Protein AF-A0A1Y1V1P1-F1 (afdb_monomer_lite)

pLDDT: mean 81.94, std 6.81, range [59.12, 91.25]

Secondary structure (DSSP, 8-state):
-HHHHHHHHHHHHHHHHHHHHHHPPPSTTHHHHHHHHHHHHHHHHHHHHHHHHHHHS-SSPPP--------

Organism: NCBI:txid1754191

Radius of gyration: 20.2 Å; chains: 1; bounding box: 55×37×42 Å

Sequence (71 aa):
MGVRVLLIVLAVIFVLSVLALLFTPKGPNQAVIRTSIVLTLACCYLMWAITYMCQMNPLISPERVERIKNN

Foldseek 3Di:
DLVVVLVVLVVVLVVVLVVQLVPQDDDPCSVVSSVVSNVVSVVVSVVVSVVSVCPPDPPDDDDDPDPPPDD

InterPro domains:
  IPR008389 ATPase, V0 complex, subunit e1/e2 [PF05493] (7-64)
  IPR008389 ATPase, V0 complex, subunit e1/e2 [PTHR12263] (4-66)

Structure (mmCIF, N/CA/C/O backbone):
data_AF-A0A1Y1V1P1-F1
#
_entry.id   AF-A0A1Y1V1P1-F1
#
loop_
_atom_site.group_PDB
_atom_site.id
_atom_site.type_symbol
_atom_site.label_atom_id
_atom_site.label_alt_id
_atom_site.label_comp_id
_atom_site.label_asym_id
_atom_site.label_entity_id
_atom_site.label_seq_id
_atom_site.pdbx_PDB_ins_code
_atom_site.Cartn_x
_atom_site.Cartn_y
_atom_site.Cartn_z
_atom_site.occupancy
_atom_site.B_iso_or_equiv
_atom_site.auth_seq_id
_atom_site.auth_comp_id
_atom_site.auth_asym_id
_atom_site.auth_atom_id
_atom_site.pdbx_PDB_model_num
ATOM 1 N N . MET A 1 1 ? 4.287 -1.669 -18.498 1.00 59.47 1 MET A N 1
ATOM 2 C CA . MET A 1 1 ? 3.527 -2.398 -17.453 1.00 59.47 1 MET A CA 1
ATOM 3 C C . MET A 1 1 ? 3.791 -1.862 -16.039 1.00 59.47 1 MET A C 1
ATOM 5 O O . MET A 1 1 ? 2.887 -1.956 -15.223 1.00 59.47 1 MET A O 1
ATOM 9 N N . GLY A 1 2 ? 4.944 -1.230 -15.762 1.00 73.75 2 GLY A N 1
ATOM 10 C CA . GLY A 1 2 ? 5.329 -0.815 -14.402 1.00 73.75 2 GLY A CA 1
ATOM 11 C C . GLY A 1 2 ? 4.444 0.227 -13.707 1.00 73.75 2 GLY A C 1
ATOM 12 O O . GLY A 1 2 ? 4.019 0.009 -12.577 1.00 73.75 2 GLY A O 1
ATOM 13 N N . VAL A 1 3 ? 4.064 1.315 -14.387 1.00 78.75 3 VAL A N 1
ATOM 14 C CA . VAL A 1 3 ? 3.224 2.370 -13.770 1.00 78.75 3 VAL A CA 1
ATOM 15 C C . VAL A 1 3 ? 1.829 1.867 -13.380 1.00 78.75 3 VAL A C 1
ATOM 17 O O . VAL A 1 3 ? 1.273 2.293 -12.374 1.00 78.75 3 VAL A O 1
ATOM 20 N N . ARG A 1 4 ? 1.267 0.910 -14.130 1.00 81.12 4 ARG A N 1
ATOM 21 C CA . ARG A 1 4 ? -0.042 0.323 -13.798 1.00 81.12 4 ARG A CA 1
ATOM 22 C C . ARG A 1 4 ? -0.002 -0.422 -12.461 1.00 81.12 4 ARG A C 1
ATOM 24 O O . ARG A 1 4 ? -0.948 -0.321 -11.692 1.00 81.12 4 ARG A O 1
ATOM 31 N N . VAL A 1 5 ? 1.098 -1.121 -12.173 1.00 84.81 5 VAL A N 1
ATOM 32 C CA . VAL A 1 5 ? 1.286 -1.842 -10.904 1.00 84.81 5 VAL A CA 1
ATOM 33 C C . VAL A 1 5 ? 1.401 -0.856 -9.740 1.00 84.81 5 VAL A C 1
ATOM 35 O O . VAL A 1 5 ? 0.754 -1.058 -8.718 1.00 84.81 5 VAL A O 1
ATOM 38 N N . LEU A 1 6 ? 2.130 0.252 -9.921 1.00 84.31 6 LEU A N 1
ATOM 39 C CA . LEU A 1 6 ? 2.216 1.329 -8.925 1.00 84.31 6 LEU A CA 1
ATOM 40 C C . LEU A 1 6 ? 0.830 1.884 -8.559 1.00 84.31 6 L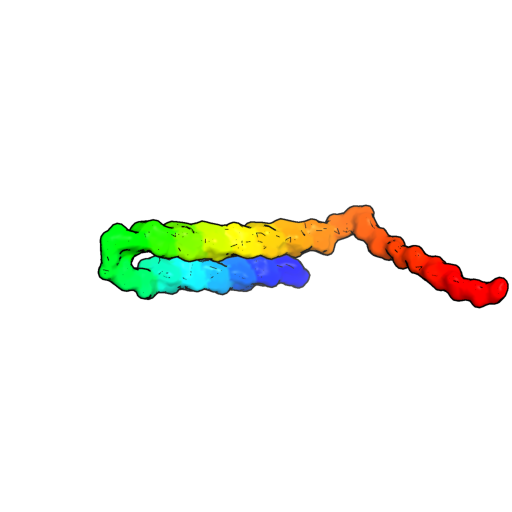EU A C 1
ATOM 42 O O . LEU A 1 6 ? 0.503 1.993 -7.381 1.00 84.31 6 LEU A O 1
ATOM 46 N N . LEU A 1 7 ? -0.010 2.170 -9.558 1.00 85.25 7 LEU A N 1
ATOM 47 C CA . LEU A 1 7 ? -1.358 2.700 -9.328 1.00 85.25 7 LEU A CA 1
ATOM 48 C C . LEU A 1 7 ? -2.283 1.694 -8.626 1.00 85.25 7 LEU A C 1
ATOM 50 O O . LEU A 1 7 ? -3.049 2.088 -7.750 1.00 85.25 7 LEU A O 1
ATOM 54 N N . ILE A 1 8 ? -2.198 0.404 -8.970 1.00 89.56 8 ILE A N 1
ATOM 55 C CA . ILE A 1 8 ? -3.004 -0.645 -8.326 1.00 89.56 8 ILE A CA 1
ATOM 56 C C . ILE A 1 8 ? -2.611 -0.796 -6.852 1.00 89.56 8 ILE A C 1
ATOM 58 O O . ILE A 1 8 ? -3.483 -0.805 -5.986 1.00 89.56 8 ILE A O 1
ATOM 62 N N . VAL A 1 9 ? -1.312 -0.873 -6.547 1.00 87.19 9 VAL A N 1
ATOM 63 C CA . VAL A 1 9 ? -0.843 -1.025 -5.160 1.00 87.19 9 VAL A CA 1
ATOM 64 C C . VAL A 1 9 ? -1.161 0.219 -4.329 1.00 87.19 9 VAL A C 1
ATOM 66 O O . VAL A 1 9 ? -1.610 0.085 -3.190 1.00 87.19 9 VAL A O 1
ATOM 69 N N . LEU A 1 10 ? -1.030 1.420 -4.903 1.00 88.12 10 LEU A N 1
ATOM 70 C CA . LEU A 1 10 ? -1.442 2.661 -4.243 1.00 88.12 10 LEU A CA 1
ATOM 71 C C . LEU A 1 10 ? -2.936 2.651 -3.909 1.00 88.12 10 LEU A C 1
ATOM 73 O O . LEU A 1 10 ? -3.311 2.986 -2.788 1.00 88.12 10 LEU A O 1
ATOM 77 N N . ALA A 1 11 ? -3.787 2.233 -4.850 1.00 89.69 11 ALA A N 1
ATOM 78 C CA . ALA A 1 11 ? -5.227 2.153 -4.631 1.00 89.69 11 ALA A CA 1
ATOM 79 C C . ALA A 1 11 ? -5.584 1.164 -3.509 1.00 89.69 11 ALA A C 1
ATOM 81 O O . ALA A 1 11 ? -6.397 1.486 -2.644 1.00 89.69 11 ALA A O 1
ATOM 82 N N . VAL A 1 12 ? -4.939 -0.007 -3.471 1.00 90.94 12 VAL A N 1
ATOM 83 C CA . VAL A 1 12 ? -5.150 -1.009 -2.412 1.00 90.94 12 VAL A CA 1
ATOM 84 C C . VAL A 1 12 ? -4.761 -0.453 -1.042 1.00 90.94 12 VAL A C 1
ATOM 86 O O . VAL A 1 12 ? -5.532 -0.563 -0.089 1.00 90.94 12 VAL A O 1
ATOM 89 N N . ILE A 1 13 ? -3.595 0.187 -0.932 1.00 88.56 13 ILE A N 1
ATOM 90 C CA . ILE A 1 13 ? -3.120 0.743 0.342 1.00 88.56 13 ILE A CA 1
ATOM 91 C C . ILE A 1 13 ? -3.970 1.932 0.786 1.00 88.56 13 ILE A C 1
ATOM 93 O O . ILE A 1 13 ? -4.258 2.071 1.976 1.00 88.56 13 ILE A O 1
ATOM 97 N N . PHE A 1 14 ? -4.427 2.761 -0.151 1.00 88.00 14 PHE A N 1
ATOM 98 C CA . PHE A 1 14 ? -5.347 3.853 0.143 1.00 88.00 14 PHE A CA 1
ATOM 99 C C . PHE A 1 14 ? -6.675 3.333 0.709 1.00 88.00 14 PHE A C 1
ATOM 101 O O . PHE A 1 14 ? -7.117 3.798 1.759 1.00 88.00 14 PHE A O 1
ATOM 108 N N . VAL A 1 15 ? -7.268 2.310 0.084 1.00 91.25 15 VAL A N 1
ATOM 109 C CA . VAL A 1 15 ? -8.495 1.670 0.586 1.00 91.25 15 VAL A CA 1
ATOM 110 C C . VAL A 1 15 ? -8.272 1.072 1.976 1.00 91.25 15 VAL A C 1
ATOM 112 O O . VAL A 1 15 ? -9.068 1.323 2.878 1.00 91.25 15 VAL A O 1
ATOM 115 N N . LEU A 1 16 ? -7.167 0.353 2.195 1.00 87.25 16 LEU A N 1
ATOM 116 C CA . LEU A 1 16 ? -6.823 -0.200 3.511 1.00 87.25 16 LEU A CA 1
ATOM 117 C C . LEU A 1 16 ? -6.650 0.887 4.579 1.00 87.25 16 LEU A C 1
ATOM 119 O O . LEU A 1 16 ? -7.080 0.706 5.716 1.00 87.25 16 LEU A O 1
ATOM 123 N N . SER A 1 17 ? -6.076 2.031 4.211 1.00 85.31 17 SER A N 1
ATOM 124 C CA . SER A 1 17 ? -5.880 3.164 5.121 1.00 85.31 17 SER A CA 1
ATOM 125 C C . SER A 1 17 ? -7.215 3.802 5.516 1.00 85.31 17 SER A C 1
ATOM 127 O O . SER A 1 17 ? -7.443 4.091 6.689 1.00 85.31 17 SER A O 1
ATOM 129 N N . VAL A 1 18 ? -8.137 3.962 4.562 1.00 86.69 18 VAL A N 1
ATOM 130 C CA . VAL A 1 18 ? -9.498 4.458 4.827 1.00 86.69 18 VAL A CA 1
ATOM 131 C C . VAL A 1 18 ? -10.278 3.476 5.705 1.00 86.69 18 VAL A C 1
ATOM 133 O O . VAL A 1 18 ? -10.924 3.891 6.669 1.00 86.69 18 VAL A O 1
ATOM 136 N N . LEU A 1 19 ? -10.175 2.172 5.433 1.00 86.69 19 LEU A N 1
ATOM 137 C CA . LEU A 1 19 ? -10.794 1.138 6.264 1.00 86.69 19 LEU A CA 1
ATOM 138 C C . LEU A 1 19 ? -10.238 1.165 7.692 1.00 86.69 19 LEU A C 1
ATOM 140 O O . LEU A 1 19 ? -11.018 1.132 8.640 1.00 86.69 19 LEU A O 1
ATOM 144 N N . ALA A 1 20 ? -8.923 1.311 7.870 1.00 83.12 20 ALA A N 1
ATOM 145 C CA . ALA A 1 20 ? -8.317 1.421 9.195 1.00 83.12 20 ALA A CA 1
ATOM 146 C C . ALA A 1 20 ? -8.877 2.614 9.993 1.00 83.12 20 ALA A C 1
ATOM 148 O O . ALA A 1 20 ? -9.182 2.474 11.179 1.00 83.12 20 ALA A O 1
ATOM 149 N N . LEU A 1 21 ? -9.099 3.767 9.352 1.00 80.38 21 LEU A N 1
ATOM 150 C CA . LEU A 1 21 ? -9.678 4.946 10.008 1.00 80.38 21 LEU A CA 1
ATOM 151 C C . LEU A 1 21 ? -11.128 4.724 10.466 1.00 80.38 21 LEU A C 1
ATOM 153 O O . LEU A 1 21 ? -11.496 5.157 11.565 1.00 80.38 21 LEU A O 1
ATOM 157 N N . LEU A 1 22 ? -11.930 4.035 9.648 1.00 81.44 22 LEU A N 1
ATOM 158 C CA . LEU A 1 22 ? -13.341 3.752 9.922 1.00 81.44 22 LEU A CA 1
ATOM 159 C C . LEU A 1 22 ? -13.529 2.645 10.967 1.00 81.44 22 LEU A C 1
ATOM 161 O O . LEU A 1 22 ? -14.365 2.785 11.857 1.00 81.44 22 LEU A O 1
ATOM 165 N N . PHE A 1 23 ? -12.730 1.579 10.898 1.00 79.44 23 PHE A N 1
ATOM 166 C CA . PHE A 1 23 ? -12.842 0.415 11.782 1.00 79.44 23 PHE A CA 1
ATOM 167 C C . PHE A 1 23 ? -12.111 0.569 13.127 1.00 79.44 23 PHE A C 1
ATOM 169 O O . PHE A 1 23 ? -12.200 -0.326 13.966 1.00 79.44 23 PHE A O 1
ATOM 176 N N . THR A 1 24 ? -11.417 1.686 13.390 1.00 77.31 24 THR A N 1
ATOM 177 C CA . THR A 1 24 ? -10.765 1.881 14.698 1.00 77.31 24 THR A CA 1
ATOM 178 C C . THR A 1 24 ? -11.813 2.106 15.806 1.00 77.31 24 THR A C 1
ATOM 180 O O . THR A 1 24 ? -12.530 3.116 15.755 1.00 77.31 24 THR A O 1
ATOM 183 N N . PRO A 1 25 ? -11.875 1.254 16.852 1.00 74.25 25 PRO A N 1
ATOM 184 C CA . PRO A 1 25 ? -12.820 1.400 17.958 1.00 74.25 25 PRO A CA 1
ATOM 185 C C . PRO A 1 25 ? -12.595 2.705 18.735 1.00 74.25 25 PRO A C 1
ATOM 187 O O . PRO A 1 25 ? -11.473 3.204 18.851 1.00 74.25 25 PRO A O 1
ATOM 190 N N . LYS A 1 26 ? -13.683 3.286 19.253 1.00 69.88 26 LYS A N 1
ATOM 191 C CA . LYS A 1 26 ? -13.641 4.528 20.040 1.00 69.88 26 LYS A CA 1
ATOM 192 C C . LYS A 1 26 ? -12.962 4.255 21.383 1.00 69.88 26 LYS A C 1
ATOM 194 O O . LYS A 1 26 ? -13.429 3.418 22.147 1.00 69.88 26 LYS A O 1
ATOM 199 N N . GLY A 1 27 ? -11.871 4.964 21.658 1.00 78.56 27 GLY A N 1
ATOM 200 C CA . GLY A 1 27 ? -11.095 4.830 22.889 1.00 78.56 27 GLY A CA 1
ATOM 201 C C . GLY A 1 27 ? -10.138 6.010 23.095 1.00 78.56 27 GLY A C 1
ATOM 202 O O . GLY A 1 27 ? -9.906 6.772 22.156 1.00 78.56 27 GLY A O 1
ATOM 203 N N . PRO A 1 28 ? -9.553 6.166 24.294 1.00 80.81 28 PRO A N 1
ATOM 204 C CA . PRO A 1 28 ? -8.660 7.287 24.619 1.00 80.81 28 PRO A CA 1
ATOM 205 C C . PRO A 1 28 ? -7.421 7.350 23.711 1.00 80.81 28 PRO A C 1
ATOM 207 O O . PRO A 1 28 ? -6.937 8.430 23.389 1.00 80.81 28 PRO A O 1
ATOM 210 N N . ASN A 1 29 ? -6.968 6.197 23.208 1.00 81.50 29 ASN A N 1
ATOM 211 C CA . ASN A 1 29 ? -5.796 6.082 22.335 1.00 81.50 29 ASN A CA 1
ATOM 212 C C . ASN A 1 29 ? -6.156 6.026 20.836 1.00 81.50 29 ASN A C 1
ATOM 214 O O . ASN A 1 29 ? -5.311 5.692 20.006 1.00 81.50 29 ASN A O 1
ATOM 218 N N . GLN A 1 30 ? -7.404 6.333 20.462 1.00 77.50 30 GLN A N 1
ATOM 219 C CA . GLN A 1 30 ? -7.902 6.168 19.091 1.00 77.50 30 GLN A CA 1
ATOM 220 C C . GLN A 1 30 ? -7.117 7.002 18.070 1.00 77.50 30 GLN A C 1
ATOM 222 O O . GLN A 1 30 ? -6.850 6.524 16.970 1.00 77.50 30 GLN A O 1
ATOM 227 N N . ALA A 1 31 ? -6.725 8.228 18.426 1.00 81.81 31 ALA A N 1
ATOM 228 C CA . ALA A 1 31 ? -5.936 9.082 17.541 1.00 81.81 31 ALA A CA 1
ATOM 229 C C . ALA A 1 31 ? -4.561 8.468 17.236 1.00 81.81 31 ALA A C 1
ATOM 231 O O . ALA A 1 31 ? -4.166 8.418 16.076 1.00 81.81 31 ALA A O 1
ATOM 232 N N . VAL A 1 32 ? -3.882 7.937 18.258 1.00 86.06 32 VAL A N 1
ATOM 233 C CA . VAL A 1 32 ? -2.551 7.323 18.129 1.00 86.06 32 VAL A CA 1
ATOM 234 C C . VAL A 1 32 ? -2.607 6.051 17.285 1.00 86.06 32 VAL A C 1
ATOM 236 O O . VAL A 1 32 ? -1.750 5.844 16.434 1.00 86.06 32 VAL A O 1
ATOM 239 N N . ILE A 1 33 ? -3.630 5.214 17.48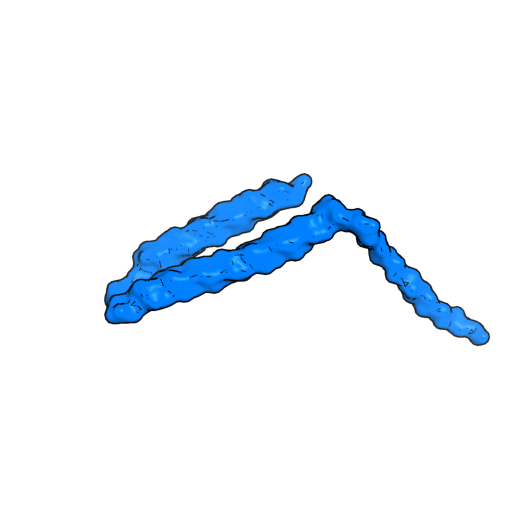1 1.00 84.81 33 ILE A N 1
ATOM 240 C CA . ILE A 1 33 ? -3.810 3.972 16.712 1.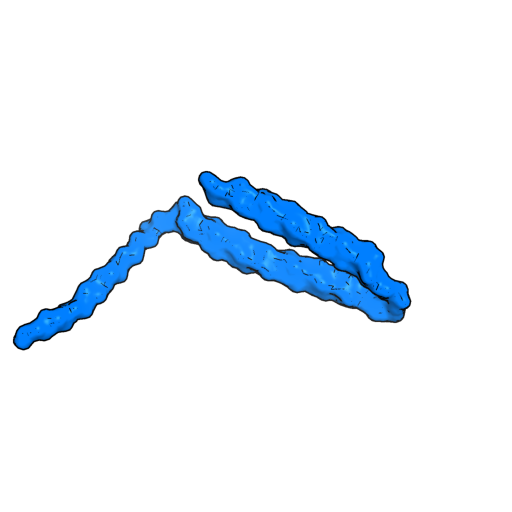00 84.81 33 ILE A CA 1
ATOM 241 C C . ILE A 1 33 ? -4.129 4.278 15.242 1.00 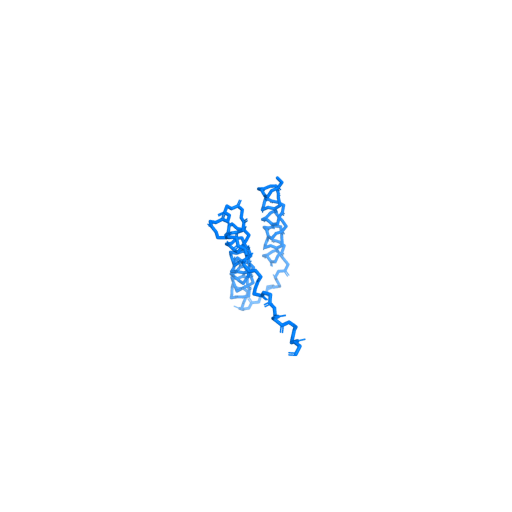84.81 33 ILE A C 1
ATOM 243 O O . ILE A 1 33 ? -3.586 3.646 14.340 1.00 84.81 33 ILE A O 1
ATOM 247 N N . ARG A 1 34 ? -4.976 5.280 14.979 1.00 83.38 34 ARG A N 1
ATOM 248 C CA . ARG A 1 34 ? -5.305 5.707 13.612 1.00 83.38 34 ARG A CA 1
ATOM 249 C C . ARG A 1 34 ? -4.078 6.205 12.859 1.00 83.38 34 ARG A C 1
ATOM 251 O O . ARG A 1 34 ? -3.856 5.804 11.720 1.00 83.38 34 ARG A O 1
ATOM 258 N N . THR A 1 35 ? -3.295 7.084 13.479 1.00 86.69 35 THR A N 1
ATOM 259 C CA . THR A 1 35 ? -2.140 7.696 12.816 1.00 86.69 35 THR A CA 1
ATOM 260 C C . THR A 1 35 ? -0.974 6.727 12.682 1.00 86.69 35 THR A C 1
ATOM 262 O O . THR A 1 35 ? -0.321 6.745 11.643 1.00 86.69 35 THR A O 1
ATOM 265 N N . SER A 1 36 ? -0.737 5.844 13.659 1.00 88.81 36 SER A N 1
ATOM 266 C CA . SER A 1 36 ? 0.335 4.846 13.574 1.00 88.81 36 SER A CA 1
ATOM 267 C C . SER A 1 36 ? 0.105 3.852 12.434 1.00 88.81 36 SER A C 1
ATOM 269 O O . SER A 1 36 ? 1.013 3.637 11.637 1.00 88.81 36 SER A O 1
ATOM 271 N N . ILE A 1 37 ? -1.1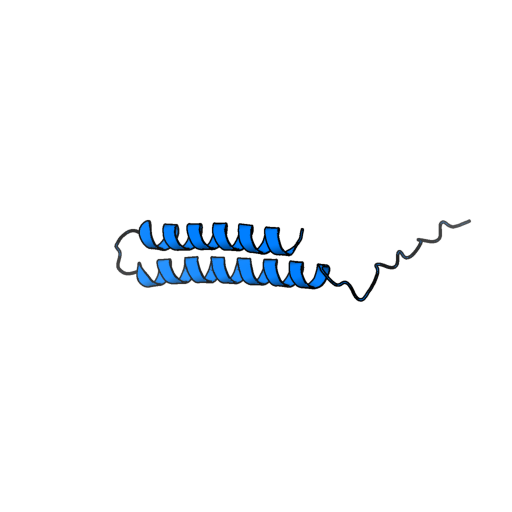18 3.327 12.279 1.00 86.69 37 ILE A N 1
ATOM 272 C CA . ILE A 1 37 ? -1.456 2.385 11.199 1.00 86.69 37 ILE A CA 1
ATOM 273 C C . ILE A 1 37 ? -1.305 3.049 9.825 1.00 86.69 37 ILE A C 1
ATOM 275 O O . ILE A 1 37 ? -0.679 2.478 8.931 1.00 86.69 37 ILE A O 1
ATOM 279 N N . VAL A 1 38 ? -1.831 4.266 9.655 1.00 87.56 38 VAL A N 1
ATOM 280 C CA . VAL A 1 38 ? -1.714 5.008 8.388 1.00 87.56 38 VAL A CA 1
ATOM 281 C C . VAL A 1 38 ? -0.249 5.318 8.064 1.00 87.56 38 VAL A C 1
ATOM 283 O O . VAL A 1 38 ? 0.169 5.157 6.918 1.00 87.56 38 VAL A O 1
ATOM 286 N N . LEU A 1 39 ? 0.556 5.702 9.060 1.00 88.19 39 LEU A N 1
ATOM 287 C CA . LEU A 1 39 ? 1.974 6.004 8.868 1.00 88.19 39 LEU A CA 1
ATOM 288 C C . LEU A 1 39 ? 2.786 4.757 8.493 1.00 88.19 39 LEU A C 1
ATOM 290 O O . LEU A 1 39 ? 3.616 4.818 7.588 1.00 88.19 39 LEU A O 1
ATOM 294 N N . THR A 1 40 ? 2.540 3.617 9.146 1.00 90.69 40 THR A N 1
ATOM 295 C CA . THR A 1 40 ? 3.212 2.354 8.813 1.00 90.69 40 THR A CA 1
ATOM 296 C C . THR A 1 40 ? 2.862 1.896 7.397 1.00 90.69 40 THR A C 1
ATOM 298 O O . THR A 1 40 ? 3.761 1.527 6.642 1.00 90.69 40 THR A O 1
ATOM 301 N N . LEU A 1 41 ? 1.586 1.976 7.000 1.00 87.75 41 LEU A N 1
ATOM 302 C CA . LEU A 1 41 ? 1.149 1.644 5.640 1.00 87.75 41 LEU A CA 1
ATOM 303 C C . LEU A 1 41 ? 1.784 2.570 4.593 1.00 87.75 41 LEU A C 1
ATOM 305 O O . LEU A 1 41 ? 2.251 2.095 3.556 1.00 87.75 41 LEU A O 1
ATOM 309 N N . ALA A 1 42 ? 1.868 3.870 4.884 1.00 87.94 42 ALA A N 1
ATOM 310 C CA . ALA A 1 42 ? 2.541 4.834 4.021 1.00 87.94 42 ALA A CA 1
ATOM 311 C C . ALA A 1 42 ? 4.047 4.540 3.890 1.00 87.94 42 ALA A C 1
ATOM 313 O O . ALA A 1 42 ? 4.574 4.536 2.779 1.00 87.94 42 ALA A O 1
ATOM 314 N N . CYS A 1 43 ? 4.736 4.237 4.994 1.00 89.06 43 CYS A N 1
ATOM 315 C CA . CYS A 1 43 ? 6.167 3.922 4.990 1.00 89.06 43 CYS A CA 1
ATOM 316 C C . CYS A 1 43 ? 6.469 2.638 4.195 1.00 89.06 43 CYS A C 1
ATOM 318 O O . CYS A 1 43 ? 7.348 2.632 3.330 1.00 89.06 43 CYS A O 1
ATOM 320 N N . CYS A 1 44 ? 5.684 1.576 4.411 1.00 88.94 44 CYS A N 1
ATOM 321 C CA . CYS A 1 44 ? 5.789 0.336 3.638 1.00 88.94 44 CYS A CA 1
ATOM 322 C C . CYS A 1 44 ? 5.545 0.564 2.139 1.00 88.94 44 CYS A C 1
ATOM 324 O O . CYS A 1 44 ? 6.274 0.012 1.312 1.00 88.94 44 CYS A O 1
ATOM 326 N N . TYR A 1 45 ? 4.562 1.398 1.776 1.00 86.50 45 TYR A N 1
ATOM 327 C CA . TYR A 1 45 ? 4.315 1.746 0.377 1.00 86.50 45 TYR A CA 1
ATOM 328 C C . TYR A 1 45 ? 5.486 2.508 -0.246 1.00 86.50 45 TYR A C 1
ATOM 330 O O . TYR A 1 45 ? 5.909 2.170 -1.348 1.00 86.50 45 TYR A O 1
ATOM 338 N N . LEU A 1 46 ? 6.030 3.509 0.453 1.00 84.12 46 LEU A N 1
ATOM 339 C CA . LEU A 1 46 ? 7.146 4.315 -0.045 1.00 84.12 46 LEU A CA 1
ATOM 340 C C . LEU A 1 46 ? 8.391 3.457 -0.291 1.00 84.12 46 LEU A C 1
ATOM 342 O O . LEU A 1 46 ? 8.978 3.543 -1.367 1.00 84.12 46 LEU A O 1
ATOM 346 N N . MET A 1 47 ? 8.759 2.584 0.652 1.00 88.88 47 MET A N 1
ATOM 347 C CA . MET A 1 47 ? 9.883 1.655 0.482 1.00 88.88 47 MET A CA 1
ATOM 348 C C . MET A 1 47 ? 9.698 0.767 -0.761 1.00 88.88 47 MET A C 1
ATOM 350 O O . MET A 1 47 ? 10.604 0.633 -1.590 1.00 88.88 47 MET A O 1
ATOM 354 N N . TRP A 1 48 ? 8.509 0.183 -0.919 1.00 87.50 48 TRP A N 1
ATOM 355 C CA . TRP A 1 48 ? 8.201 -0.668 -2.065 1.00 87.50 48 TRP A CA 1
ATOM 356 C C . TRP A 1 48 ? 8.204 0.119 -3.389 1.00 87.50 48 TRP A C 1
ATOM 358 O O . TRP A 1 48 ? 8.825 -0.303 -4.362 1.00 87.50 48 TRP A O 1
ATOM 368 N N . ALA A 1 49 ? 7.589 1.303 -3.426 1.00 85.81 49 ALA A N 1
ATOM 369 C CA . ALA A 1 49 ? 7.516 2.133 -4.626 1.00 85.81 49 ALA A CA 1
ATOM 370 C C . ALA A 1 49 ? 8.904 2.607 -5.087 1.00 85.81 49 ALA A C 1
ATOM 372 O O . ALA A 1 49 ? 9.195 2.585 -6.283 1.00 85.81 49 ALA A O 1
ATOM 373 N N . ILE A 1 50 ? 9.779 2.995 -4.153 1.00 85.06 50 ILE A N 1
ATOM 374 C CA . ILE A 1 50 ? 11.142 3.451 -4.462 1.00 85.06 50 ILE A CA 1
ATOM 375 C C . ILE A 1 50 ? 11.970 2.317 -5.071 1.00 85.06 50 ILE A C 1
ATOM 377 O O . ILE A 1 50 ? 12.577 2.499 -6.125 1.00 85.06 50 ILE A O 1
ATOM 381 N N . THR A 1 51 ? 11.953 1.127 -4.466 1.00 85.25 51 THR A N 1
ATOM 382 C CA . THR A 1 51 ? 12.699 -0.027 -4.999 1.00 85.25 51 THR A CA 1
ATOM 383 C C . THR A 1 51 ? 12.192 -0.464 -6.374 1.00 85.25 51 THR A C 1
ATOM 385 O O . THR A 1 51 ? 12.997 -0.844 -7.226 1.00 85.25 51 THR A O 1
ATOM 388 N N . TYR A 1 52 ? 10.885 -0.343 -6.634 1.00 83.19 52 TYR A N 1
ATOM 389 C CA . TYR A 1 52 ? 10.309 -0.577 -7.957 1.00 83.19 52 TYR A CA 1
ATOM 390 C C . TYR A 1 52 ? 10.766 0.475 -8.983 1.00 83.19 52 TYR A C 1
ATOM 392 O O . TYR A 1 52 ? 11.134 0.126 -10.104 1.00 83.19 52 TYR A O 1
ATOM 400 N N . MET A 1 53 ? 10.808 1.760 -8.603 1.00 82.25 53 MET A N 1
ATOM 401 C CA . MET A 1 53 ? 11.303 2.839 -9.470 1.00 82.25 53 MET A CA 1
ATOM 402 C C . MET A 1 53 ? 12.773 2.663 -9.852 1.00 82.25 53 MET A C 1
ATOM 404 O O . MET A 1 53 ? 13.115 2.860 -11.017 1.00 82.25 53 MET A O 1
ATOM 408 N N . CYS A 1 54 ? 13.621 2.215 -8.922 1.00 81.00 54 CYS A N 1
ATOM 409 C CA . CYS A 1 54 ? 15.031 1.931 -9.200 1.00 81.00 54 CYS A CA 1
ATOM 410 C C . CYS A 1 54 ? 15.236 0.849 -10.274 1.00 81.00 54 CYS A C 1
ATOM 412 O O . CYS A 1 54 ? 16.252 0.861 -10.961 1.00 81.00 54 CYS A O 1
ATOM 414 N N . GLN A 1 55 ? 14.284 -0.072 -10.444 1.00 79.94 55 GLN A N 1
ATOM 415 C CA . GLN A 1 55 ? 14.387 -1.161 -11.420 1.00 79.94 55 GLN A CA 1
ATOM 416 C C . GLN A 1 55 ? 13.830 -0.798 -12.805 1.00 79.94 55 GLN A C 1
ATOM 418 O O . GLN A 1 55 ? 14.098 -1.516 -13.764 1.00 79.94 55 GLN A O 1
ATOM 423 N N . MET A 1 56 ? 13.056 0.288 -12.943 1.00 73.19 56 MET A N 1
ATOM 424 C CA . MET A 1 56 ? 12.392 0.621 -14.215 1.00 73.19 56 MET A CA 1
ATOM 425 C C . MET A 1 56 ? 13.329 1.212 -15.277 1.00 73.19 56 MET A C 1
ATOM 427 O O . MET A 1 56 ? 13.062 1.036 -16.461 1.00 73.19 56 MET A O 1
ATOM 431 N N . ASN A 1 57 ? 14.405 1.891 -14.875 1.00 78.25 57 ASN A N 1
ATOM 432 C CA . ASN A 1 57 ? 15.465 2.369 -15.771 1.00 78.25 57 ASN A CA 1
ATOM 433 C C . ASN A 1 57 ? 16.832 1.965 -15.189 1.00 78.25 57 ASN A C 1
ATOM 435 O O . ASN 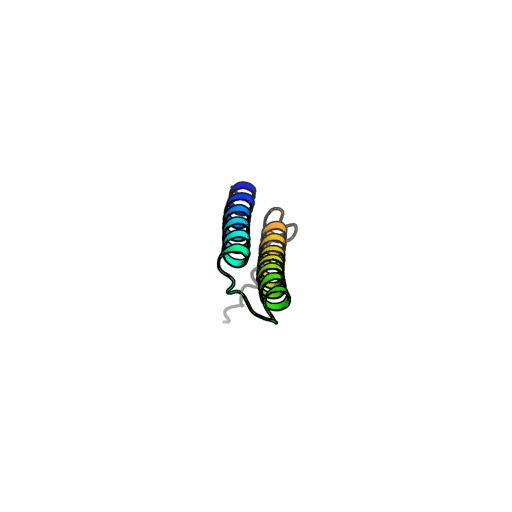A 1 57 ? 17.500 2.785 -14.555 1.00 78.25 57 ASN A O 1
ATOM 439 N N . PRO A 1 58 ? 17.239 0.692 -15.337 1.00 75.69 58 PRO A N 1
ATOM 440 C CA . PRO A 1 58 ? 18.509 0.224 -14.806 1.00 75.69 58 PRO A CA 1
ATOM 441 C C . PRO A 1 58 ? 19.668 0.783 -15.643 1.00 75.69 58 PRO A C 1
ATOM 443 O O . PRO A 1 58 ? 19.772 0.524 -16.838 1.00 75.69 58 PRO A O 1
ATOM 446 N N . LEU A 1 59 ? 20.551 1.550 -15.002 1.00 77.31 59 LEU A N 1
ATOM 447 C CA . LEU A 1 59 ? 21.787 2.080 -15.604 1.00 77.31 59 LEU A CA 1
ATOM 448 C C . LEU A 1 59 ? 22.944 1.070 -15.578 1.00 77.31 59 LEU A C 1
ATOM 450 O O . LEU A 1 59 ? 23.930 1.236 -16.288 1.00 77.31 59 LEU A O 1
ATOM 454 N N . ILE A 1 60 ? 22.835 0.038 -14.742 1.00 80.00 60 ILE A N 1
ATOM 455 C CA . ILE A 1 60 ? 23.859 -0.982 -14.525 1.00 80.00 60 ILE A CA 1
ATOM 456 C C . ILE A 1 60 ? 23.217 -2.338 -14.782 1.00 80.00 60 ILE A C 1
ATOM 458 O O . ILE A 1 60 ? 22.172 -2.661 -14.214 1.00 80.00 60 ILE A O 1
ATOM 462 N N . SER A 1 61 ? 23.845 -3.120 -15.656 1.00 80.69 61 SER A N 1
ATOM 463 C CA . SER A 1 61 ? 23.453 -4.504 -15.904 1.00 80.69 61 SER A CA 1
ATOM 464 C C . SER A 1 61 ? 24.179 -5.434 -14.930 1.00 80.69 61 SER A C 1
ATOM 466 O O . SER A 1 61 ? 25.319 -5.153 -14.559 1.00 80.69 61 SER A O 1
ATOM 468 N N . PRO A 1 62 ? 23.550 -6.536 -14.497 1.00 81.56 62 PRO A N 1
ATOM 469 C CA . PRO A 1 62 ? 24.201 -7.493 -13.615 1.00 81.56 62 PRO A CA 1
ATOM 470 C C . PRO A 1 62 ? 25.348 -8.201 -14.349 1.00 81.56 62 PRO A C 1
ATOM 472 O O . PRO A 1 62 ? 25.118 -8.904 -15.333 1.00 81.56 62 PRO A O 1
ATOM 475 N N . GLU A 1 63 ? 26.574 -8.059 -13.849 1.00 81.31 63 GLU A N 1
ATOM 476 C CA . GLU A 1 63 ? 27.720 -8.840 -14.315 1.00 81.31 63 GLU A CA 1
ATOM 477 C C . GLU A 1 63 ? 27.803 -10.139 -13.511 1.00 81.31 63 GLU A C 1
ATOM 479 O O . GLU A 1 63 ? 27.899 -10.136 -12.280 1.00 81.31 63 GLU A O 1
ATOM 484 N N . ARG A 1 64 ? 27.717 -11.279 -14.200 1.00 77.94 64 ARG A N 1
ATOM 485 C CA . ARG A 1 64 ? 27.913 -12.577 -13.558 1.00 77.94 64 ARG A CA 1
ATOM 486 C C . ARG A 1 64 ? 29.401 -12.883 -13.552 1.00 77.94 64 ARG A C 1
ATOM 488 O O . ARG A 1 64 ? 29.964 -13.165 -14.601 1.00 77.94 64 ARG A O 1
ATOM 495 N N . VAL A 1 65 ? 30.008 -12.877 -12.366 1.00 76.44 65 VAL A N 1
ATOM 496 C CA . VAL A 1 65 ? 31.345 -13.444 -12.169 1.00 76.44 65 VAL A CA 1
ATOM 497 C C . VAL A 1 65 ? 31.239 -14.941 -12.437 1.00 76.44 65 VAL A C 1
ATOM 499 O O . VAL A 1 65 ? 30.692 -15.699 -11.630 1.00 76.44 65 VAL A O 1
ATOM 502 N N . GLU A 1 66 ? 31.706 -15.363 -13.609 1.00 74.06 66 GLU A N 1
ATOM 503 C CA . GLU A 1 66 ? 31.843 -16.775 -13.928 1.00 74.06 66 GLU A CA 1
ATOM 504 C C . GLU A 1 66 ? 32.841 -17.372 -12.935 1.00 74.06 66 GLU A C 1
ATOM 506 O O . GLU A 1 66 ? 34.034 -17.066 -12.942 1.00 74.06 66 GLU A O 1
ATOM 511 N N . ARG A 1 67 ? 32.337 -18.188 -12.003 1.00 72.75 67 ARG A N 1
ATOM 512 C CA . ARG A 1 67 ? 33.188 -18.947 -11.091 1.00 72.75 67 ARG A CA 1
ATOM 513 C C . ARG A 1 67 ? 34.003 -19.902 -11.957 1.00 72.75 67 ARG A C 1
ATOM 515 O O . ARG A 1 67 ? 33.455 -20.909 -12.404 1.00 72.75 67 ARG A O 1
ATOM 522 N N . ILE A 1 68 ? 35.278 -19.576 -12.167 1.00 73.69 68 ILE A N 1
ATOM 523 C CA . ILE A 1 68 ? 36.260 -20.413 -12.860 1.00 73.69 68 ILE A CA 1
ATOM 524 C C . ILE A 1 68 ? 36.137 -21.835 -12.304 1.00 73.69 68 ILE A C 1
ATOM 526 O O . ILE A 1 68 ? 36.484 -22.107 -11.152 1.00 73.69 68 ILE A O 1
ATOM 530 N N . LYS A 1 69 ? 35.568 -22.735 -13.111 1.00 70.38 69 LYS A N 1
ATOM 531 C CA . LYS A 1 69 ? 35.657 -24.168 -12.862 1.00 70.38 69 LYS A CA 1
ATOM 532 C C . LYS A 1 69 ? 37.060 -24.578 -13.286 1.00 70.38 69 LYS A C 1
ATOM 534 O O . LYS A 1 69 ? 37.397 -24.542 -14.462 1.00 70.38 69 LYS A O 1
ATOM 539 N N . ASN A 1 70 ? 37.846 -24.869 -12.261 1.00 66.25 70 ASN A N 1
ATOM 540 C CA . ASN A 1 70 ? 39.194 -25.408 -12.275 1.00 66.25 70 ASN A CA 1
ATOM 541 C C . ASN A 1 70 ? 39.425 -26.514 -13.326 1.00 66.25 70 ASN A C 1
ATOM 543 O O . ASN A 1 70 ? 38.532 -27.334 -13.553 1.00 66.25 70 ASN A O 1
ATOM 547 N N . ASN A 1 71 ? 40.655 -26.594 -13.839 1.00 59.12 71 ASN A N 1
ATOM 548 C CA . ASN A 1 71 ? 41.321 -27.877 -14.075 1.00 59.12 71 ASN A CA 1
ATOM 549 C C . ASN A 1 71 ? 42.543 -27.938 -13.156 1.00 59.12 71 ASN A C 1
ATOM 551 O O . ASN A 1 71 ? 43.460 -27.122 -13.389 1.00 59.12 71 ASN A O 1
#